Protein AF-A0A0F9HDB5-F1 (afdb_monomer_lite)

Structure (mmCIF, N/CA/C/O backbone):
data_AF-A0A0F9HDB5-F1
#
_entry.id   AF-A0A0F9HDB5-F1
#
loop_
_atom_site.group_PDB
_atom_site.id
_atom_site.type_symbol
_atom_site.label_atom_id
_atom_site.label_alt_id
_atom_site.label_comp_id
_atom_site.label_asym_id
_atom_site.label_entity_id
_atom_site.label_seq_id
_atom_site.pdbx_PDB_ins_code
_atom_site.Cartn_x
_atom_site.Cartn_y
_atom_site.Cartn_z
_atom_site.occupancy
_atom_site.B_iso_or_equiv
_atom_site.auth_seq_id
_atom_site.auth_comp_id
_atom_site.auth_asym_id
_atom_site.auth_atom_id
_atom_site.pdbx_PDB_model_num
ATOM 1 N N . MET A 1 1 ? 41.021 10.425 -35.315 1.00 40.81 1 MET A N 1
ATOM 2 C CA . MET A 1 1 ? 40.054 11.509 -35.048 1.00 40.81 1 MET A CA 1
ATOM 3 C C . MET A 1 1 ? 40.456 12.134 -33.731 1.00 40.81 1 MET A C 1
ATOM 5 O O . MET A 1 1 ? 40.642 11.392 -32.776 1.00 40.81 1 MET A O 1
ATOM 9 N N . ALA A 1 2 ? 40.741 13.436 -33.729 1.00 32.88 2 ALA A N 1
ATOM 10 C CA . ALA A 1 2 ? 41.161 14.156 -32.532 1.00 32.88 2 ALA A CA 1
ATOM 11 C C . ALA A 1 2 ? 40.074 14.050 -31.453 1.00 32.88 2 ALA A C 1
ATOM 13 O O . ALA A 1 2 ? 38.889 14.058 -31.786 1.00 32.88 2 ALA A O 1
ATOM 14 N N . ALA A 1 3 ? 40.487 13.922 -30.192 1.00 43.75 3 ALA A N 1
ATOM 15 C CA . ALA A 1 3 ? 39.607 13.969 -29.032 1.00 43.75 3 ALA A CA 1
ATOM 16 C C . ALA A 1 3 ? 39.041 15.392 -28.896 1.00 43.75 3 ALA A C 1
ATOM 18 O O . ALA A 1 3 ? 39.568 16.207 -28.148 1.00 43.75 3 ALA A O 1
ATOM 19 N N . GLY A 1 4 ? 38.037 15.716 -29.711 1.00 50.94 4 GLY A N 1
ATOM 20 C CA . GLY A 1 4 ? 37.164 16.855 -29.462 1.00 50.94 4 GLY A CA 1
ATOM 21 C C . GLY A 1 4 ? 36.381 16.574 -28.188 1.00 50.94 4 GLY A C 1
ATOM 22 O O . GLY A 1 4 ? 35.920 15.444 -28.013 1.00 50.94 4 GLY A O 1
ATOM 23 N N . ASP A 1 5 ? 36.332 17.571 -27.306 1.00 60.16 5 ASP A N 1
ATOM 24 C CA . ASP A 1 5 ? 35.803 17.512 -25.943 1.00 60.16 5 ASP A CA 1
ATOM 25 C C . ASP A 1 5 ? 34.617 16.557 -25.809 1.00 60.16 5 ASP A C 1
ATOM 27 O O . ASP A 1 5 ? 33.517 16.808 -26.304 1.00 60.16 5 ASP A O 1
ATOM 31 N N . ALA A 1 6 ? 34.851 15.432 -25.132 1.00 59.47 6 ALA A N 1
ATOM 32 C CA . ALA A 1 6 ? 33.755 14.583 -24.711 1.00 59.47 6 ALA A CA 1
AT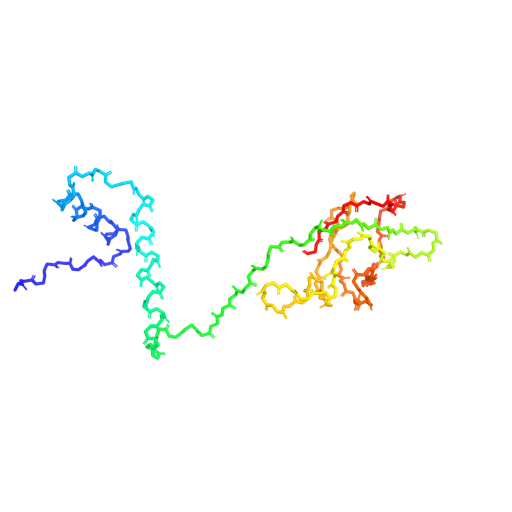OM 33 C C . ALA A 1 6 ? 32.846 15.420 -23.793 1.00 59.47 6 ALA A C 1
ATOM 35 O O . ALA A 1 6 ? 33.368 16.097 -22.902 1.00 59.47 6 ALA A O 1
ATOM 36 N N . PRO A 1 7 ? 31.515 15.388 -23.983 1.00 63.88 7 PRO A N 1
ATOM 37 C CA . PRO A 1 7 ? 30.597 16.129 -23.131 1.00 63.88 7 PRO A CA 1
ATOM 38 C C . PRO A 1 7 ? 30.836 15.741 -21.670 1.00 63.88 7 PRO A C 1
ATOM 40 O O . PRO A 1 7 ? 30.768 14.568 -21.298 1.00 63.88 7 PRO A O 1
ATOM 43 N N . SER A 1 8 ? 31.156 16.738 -20.852 1.00 65.12 8 SER A N 1
ATOM 44 C CA . SER A 1 8 ? 31.589 16.566 -19.464 1.00 65.12 8 SER A CA 1
ATOM 45 C C . SER A 1 8 ? 30.411 16.553 -18.490 1.00 65.12 8 SER A C 1
ATOM 47 O O . SER A 1 8 ? 30.524 16.080 -17.358 1.00 65.12 8 SER A O 1
ATOM 49 N N . THR A 1 9 ? 29.252 17.037 -18.946 1.00 74.38 9 THR A N 1
ATOM 50 C CA . THR A 1 9 ? 28.006 17.066 -18.181 1.00 74.38 9 THR A CA 1
ATOM 51 C C . THR A 1 9 ? 26.861 16.373 -18.920 1.00 74.38 9 THR A C 1
ATOM 53 O O . THR A 1 9 ? 26.828 16.285 -20.148 1.00 74.38 9 THR A O 1
ATOM 56 N N . LEU A 1 10 ? 25.857 15.907 -18.166 1.00 69.06 10 LEU A N 1
ATOM 57 C CA . LEU A 1 10 ? 24.655 15.278 -18.730 1.00 69.06 10 LEU A CA 1
ATOM 58 C C . LEU A 1 10 ? 23.882 16.226 -19.664 1.00 69.06 10 LEU A C 1
ATOM 60 O O . LEU A 1 10 ? 23.274 15.788 -20.640 1.00 69.06 10 LEU A O 1
ATOM 64 N N . THR A 1 11 ? 23.914 17.527 -19.376 1.00 77.44 11 THR A N 1
ATOM 65 C CA . THR A 1 11 ? 23.279 18.559 -20.202 1.00 77.44 11 THR A CA 1
ATOM 66 C C . THR A 1 11 ? 23.981 18.704 -21.552 1.00 77.44 11 THR A C 1
ATOM 68 O O . THR A 1 11 ? 23.306 18.799 -22.579 1.00 77.44 11 THR A O 1
ATOM 71 N N . GLU A 1 12 ? 25.314 18.660 -21.570 1.00 73.69 12 GLU A N 1
ATOM 72 C CA . GLU A 1 12 ? 26.113 18.678 -22.803 1.00 73.69 12 GLU A CA 1
ATOM 73 C C . GLU A 1 12 ? 25.883 17.408 -23.624 1.00 73.69 12 GLU A C 1
ATOM 75 O O . GLU A 1 12 ? 25.592 17.496 -24.813 1.00 73.69 12 GLU A O 1
ATOM 80 N N . LEU A 1 13 ? 25.888 16.237 -22.979 1.00 73.88 13 LEU A N 1
ATOM 81 C CA . LEU A 1 13 ? 25.618 14.952 -23.631 1.00 73.88 13 LEU A CA 1
ATOM 82 C C . LEU A 1 13 ? 24.227 14.931 -24.277 1.00 73.88 13 LEU A C 1
ATOM 84 O O . LEU A 1 13 ? 24.055 14.491 -25.412 1.00 73.88 13 LEU A O 1
ATOM 88 N N . ARG A 1 14 ? 23.217 15.430 -23.559 1.00 75.06 14 ARG A N 1
ATOM 89 C CA . ARG A 1 14 ? 21.847 15.517 -24.068 1.00 75.06 14 ARG A CA 1
ATOM 90 C C . ARG A 1 14 ? 21.749 16.446 -25.277 1.00 75.06 14 ARG A C 1
ATOM 92 O O . ARG A 1 14 ? 20.998 16.143 -26.201 1.00 75.06 14 ARG A O 1
ATOM 99 N N . THR A 1 15 ? 22.464 17.566 -25.253 1.00 73.88 15 THR A N 1
ATOM 100 C CA . THR A 1 15 ? 22.446 18.558 -26.335 1.00 73.88 15 THR A CA 1
ATOM 101 C C . THR A 1 15 ? 23.157 18.021 -27.578 1.00 73.88 15 THR A C 1
ATOM 103 O O . THR A 1 15 ? 22.563 18.037 -28.652 1.00 73.88 15 THR A O 1
ATOM 106 N N . ASP A 1 16 ? 24.338 17.419 -27.418 1.00 71.94 16 ASP A N 1
ATOM 107 C CA . ASP A 1 16 ? 25.092 16.772 -28.504 1.00 71.94 16 ASP A CA 1
ATOM 108 C C . ASP A 1 16 ? 24.303 15.612 -29.141 1.00 71.94 16 ASP A C 1
ATOM 110 O O . ASP A 1 16 ? 24.204 15.496 -30.363 1.00 71.94 16 ASP A O 1
ATOM 114 N N . PHE A 1 17 ? 23.643 14.777 -28.331 1.00 74.56 17 PHE A N 1
ATOM 115 C CA . PHE A 1 17 ? 22.803 13.695 -28.852 1.00 74.56 17 PHE A CA 1
ATOM 116 C C . PHE A 1 17 ? 21.586 14.215 -29.628 1.00 74.56 17 PHE A C 1
ATOM 118 O O . PHE A 1 17 ? 21.188 13.639 -30.642 1.00 74.56 17 PHE A O 1
ATOM 125 N N . LEU A 1 18 ? 20.995 15.321 -29.174 1.00 74.38 18 LEU A N 1
ATOM 126 C CA . LEU A 1 18 ? 19.884 15.975 -29.857 1.00 74.38 18 LEU A CA 1
ATOM 127 C C . LEU A 1 18 ? 20.336 16.556 -31.206 1.00 74.38 18 LEU A C 1
ATOM 129 O O . LEU A 1 18 ? 19.618 16.419 -32.197 1.00 74.38 18 LEU A O 1
ATOM 133 N N . GLU A 1 19 ? 21.521 17.160 -31.265 1.00 73.12 19 GLU A N 1
ATOM 134 C CA . GLU A 1 19 ? 22.116 17.685 -32.498 1.00 73.12 19 GLU A CA 1
ATOM 135 C C . GLU A 1 19 ? 22.447 16.572 -33.501 1.00 73.12 19 GLU A C 1
ATOM 137 O O . GLU A 1 19 ? 22.038 16.659 -34.660 1.00 73.12 19 GLU A O 1
ATOM 142 N N . LYS A 1 20 ? 23.041 15.462 -33.052 1.00 72.19 20 LYS A N 1
ATOM 143 C CA . LYS A 1 20 ? 23.293 14.280 -33.898 1.00 72.19 20 LYS A CA 1
ATOM 144 C C . LYS A 1 20 ? 22.010 13.631 -34.415 1.00 72.19 20 LYS A C 1
ATOM 146 O O . LYS A 1 20 ? 21.931 13.233 -35.575 1.00 72.19 20 LYS A O 1
ATOM 151 N N . LEU A 1 21 ? 20.967 13.543 -33.587 1.00 69.31 21 LEU A N 1
ATOM 152 C CA . LEU A 1 21 ? 19.667 13.030 -34.031 1.00 69.31 21 LEU A CA 1
ATOM 153 C C . LEU A 1 21 ? 19.025 13.924 -35.096 1.00 69.31 21 LEU A C 1
ATOM 155 O O . LEU A 1 21 ? 18.419 13.405 -36.037 1.00 69.31 21 LEU A O 1
ATOM 159 N N . LYS A 1 22 ? 19.164 15.249 -34.968 1.00 71.50 22 LYS A N 1
ATOM 160 C CA . LYS A 1 22 ? 18.710 16.200 -35.991 1.00 71.50 22 LYS A CA 1
ATOM 161 C C . LYS A 1 22 ? 19.458 16.005 -37.308 1.00 71.50 22 LYS A C 1
ATOM 163 O O . LYS A 1 22 ? 18.809 15.999 -38.349 1.00 71.50 22 LYS A O 1
ATOM 168 N N . GLU A 1 23 ? 20.775 15.809 -37.261 1.00 71.88 23 GLU A N 1
ATOM 169 C CA . GLU A 1 23 ? 21.603 15.573 -38.452 1.00 71.88 23 GLU A CA 1
ATOM 170 C C . GLU A 1 23 ? 21.172 14.310 -39.212 1.00 71.88 23 GLU A C 1
ATOM 172 O O . GLU A 1 23 ? 21.031 14.333 -40.432 1.00 71.88 23 GLU A O 1
ATOM 177 N N . VAL A 1 24 ? 20.892 13.220 -38.493 1.00 70.62 24 VAL A N 1
ATOM 178 C CA . VAL A 1 24 ? 20.562 11.923 -39.106 1.00 70.62 24 VAL A CA 1
ATOM 179 C C . VAL A 1 24 ? 19.116 11.847 -39.601 1.00 70.62 24 VAL A C 1
ATOM 181 O O . VAL A 1 24 ? 18.846 11.222 -40.624 1.00 70.62 24 VAL A O 1
ATOM 184 N N . THR A 1 25 ? 18.165 12.436 -38.872 1.00 66.62 25 THR A N 1
ATOM 185 C CA . THR A 1 25 ? 16.729 12.218 -39.138 1.00 66.62 25 THR A CA 1
ATOM 186 C C . THR A 1 25 ? 16.029 13.401 -39.799 1.00 66.62 25 THR A C 1
ATOM 188 O O . THR A 1 25 ? 14.921 13.235 -40.303 1.00 66.62 25 THR A O 1
ATOM 191 N N . GLY A 1 26 ? 16.625 14.599 -39.783 1.00 64.94 26 GLY A N 1
ATOM 192 C CA . GLY A 1 26 ? 16.004 15.833 -40.282 1.00 64.94 26 GLY A CA 1
ATOM 193 C C . GLY A 1 26 ? 14.781 16.305 -39.480 1.00 64.94 26 GLY A C 1
ATOM 194 O O . GLY A 1 26 ? 14.189 17.334 -39.800 1.00 64.94 26 GLY A O 1
ATOM 195 N N . VAL A 1 27 ? 14.393 15.579 -38.426 1.00 62.88 27 VAL A N 1
ATOM 196 C CA . VAL A 1 27 ? 13.256 15.894 -37.558 1.00 62.88 27 VAL A CA 1
ATOM 197 C C . VAL A 1 27 ? 13.776 16.590 -36.305 1.00 62.88 27 VAL A C 1
ATOM 199 O O . VAL A 1 27 ? 14.712 16.122 -35.657 1.00 62.88 27 VAL A O 1
ATOM 202 N N . SER A 1 28 ? 13.157 17.712 -35.928 1.00 59.22 28 SER A N 1
ATOM 203 C CA . SER A 1 28 ? 13.480 18.390 -34.669 1.00 59.22 28 SER A CA 1
ATOM 204 C C . SER A 1 28 ? 13.080 17.480 -33.503 1.00 59.22 28 SER A C 1
ATOM 206 O O . SER A 1 28 ? 11.898 17.330 -33.193 1.00 59.22 28 SER A O 1
ATOM 208 N N . ALA A 1 29 ? 14.060 16.790 -32.917 1.00 60.38 29 ALA A N 1
ATOM 209 C CA . ALA A 1 29 ? 13.827 15.762 -31.914 1.00 60.38 29 ALA A CA 1
ATOM 210 C C . ALA A 1 29 ? 13.102 16.338 -30.684 1.00 60.38 29 ALA A C 1
ATOM 212 O O . ALA A 1 29 ? 13.594 17.239 -30.003 1.00 60.38 29 ALA A O 1
ATOM 213 N N . VA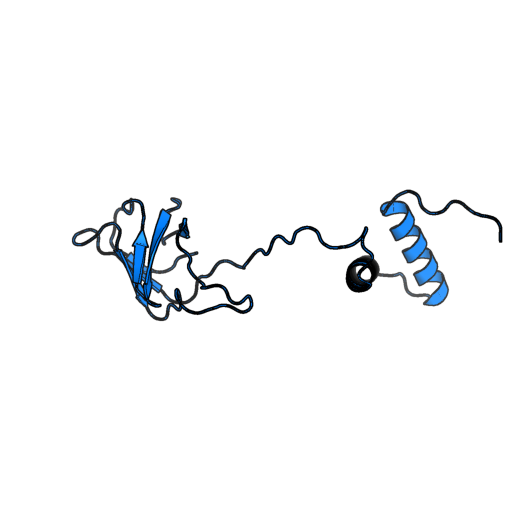L A 1 30 ? 11.920 15.792 -30.388 1.00 64.44 30 VAL A N 1
ATOM 214 C CA . VAL A 1 30 ? 11.156 16.098 -29.175 1.00 64.44 30 VAL A CA 1
ATOM 215 C C . VAL A 1 30 ? 11.977 15.629 -27.975 1.00 64.44 30 VAL A C 1
ATOM 217 O O . VAL A 1 30 ? 12.364 14.461 -27.914 1.00 64.44 30 VAL A O 1
ATOM 220 N N . ASN A 1 31 ? 12.222 16.518 -27.007 1.00 67.56 31 ASN A N 1
ATOM 221 C CA . ASN A 1 31 ? 12.997 16.249 -25.784 1.00 67.56 31 ASN A CA 1
ATOM 222 C C . ASN A 1 31 ? 12.659 14.900 -25.109 1.00 67.56 31 ASN A C 1
ATOM 224 O O . ASN A 1 31 ? 13.532 14.237 -24.554 1.00 67.56 31 ASN A O 1
ATOM 228 N N . THR A 1 32 ? 11.402 14.469 -25.208 1.00 68.19 32 THR A N 1
ATOM 229 C CA . THR A 1 32 ? 10.881 13.190 -24.711 1.00 68.19 32 THR A CA 1
ATOM 230 C C . THR A 1 32 ? 11.577 11.959 -25.307 1.00 68.19 32 THR A C 1
ATOM 232 O O . THR A 1 32 ? 11.850 11.004 -24.583 1.00 68.19 32 THR A O 1
ATOM 235 N N . ILE A 1 33 ? 11.895 11.963 -26.605 1.00 67.44 33 ILE A N 1
ATOM 236 C CA . ILE A 1 33 ? 12.523 10.818 -27.286 1.00 67.44 33 ILE A CA 1
ATOM 237 C C . ILE A 1 33 ? 13.978 10.665 -26.837 1.00 67.44 33 ILE A C 1
ATOM 239 O O . ILE A 1 33 ? 14.416 9.557 -26.534 1.00 67.44 33 ILE A O 1
ATOM 243 N N . VAL A 1 34 ? 14.700 11.783 -26.728 1.00 70.75 34 VAL A N 1
ATOM 244 C CA . VAL A 1 34 ? 16.086 11.818 -26.241 1.00 70.75 34 VAL A CA 1
ATOM 245 C C . VAL A 1 34 ? 16.179 11.274 -24.817 1.00 70.75 34 VAL A C 1
ATOM 247 O O . VAL A 1 34 ? 16.978 10.381 -24.549 1.00 70.75 34 VAL A O 1
ATOM 250 N N . ASN A 1 35 ? 15.309 11.744 -23.920 1.00 72.88 35 ASN A N 1
ATOM 251 C CA . ASN A 1 35 ? 15.283 11.267 -22.538 1.00 72.88 35 ASN A CA 1
ATOM 252 C C . ASN A 1 35 ? 14.968 9.766 -22.452 1.00 72.88 35 ASN A C 1
ATOM 254 O O . ASN A 1 35 ? 15.534 9.067 -21.615 1.00 72.88 35 ASN A O 1
ATOM 258 N N . ARG A 1 36 ? 14.106 9.249 -23.340 1.00 70.38 36 ARG A N 1
ATOM 259 C CA . ARG A 1 36 ? 13.809 7.814 -23.414 1.00 70.38 36 ARG A CA 1
ATOM 260 C C . ARG A 1 36 ? 15.033 6.998 -23.831 1.00 70.38 36 ARG A C 1
ATOM 262 O O . ARG A 1 36 ? 15.304 5.988 -23.195 1.00 70.38 36 ARG A O 1
ATOM 269 N N . PHE A 1 37 ? 15.777 7.427 -24.852 1.00 75.44 37 PHE A N 1
ATOM 270 C CA . PHE A 1 37 ? 16.988 6.722 -25.291 1.00 75.44 37 PHE A CA 1
ATOM 271 C C . PHE A 1 37 ? 18.115 6.784 -24.260 1.00 75.44 37 PHE A C 1
ATOM 273 O O . PHE A 1 37 ? 18.769 5.773 -24.031 1.00 75.44 37 PHE A O 1
ATOM 280 N N . LEU A 1 38 ? 18.303 7.923 -23.588 1.00 77.88 38 LEU A N 1
ATOM 281 C CA . LEU A 1 38 ? 19.269 8.032 -22.491 1.00 77.88 38 LEU A CA 1
ATOM 282 C C . LEU A 1 38 ? 18.903 7.110 -21.323 1.00 77.88 38 LEU A C 1
ATOM 284 O O . LEU A 1 38 ? 19.768 6.418 -20.792 1.00 77.88 38 LEU A O 1
ATOM 288 N N . ASN A 1 39 ? 17.618 7.036 -20.962 1.00 76.50 39 ASN A N 1
ATOM 289 C CA . ASN A 1 39 ? 17.156 6.086 -19.953 1.00 76.50 39 ASN A CA 1
ATOM 290 C C . ASN A 1 39 ? 17.340 4.632 -20.401 1.00 76.50 39 ASN A C 1
ATOM 292 O O . ASN A 1 39 ? 17.759 3.819 -19.586 1.00 76.50 39 ASN A O 1
ATOM 296 N N . GLN A 1 40 ? 17.064 4.305 -21.665 1.00 78.56 40 GLN A N 1
ATOM 297 C CA . GLN A 1 40 ? 17.282 2.964 -22.212 1.00 78.56 40 GLN A CA 1
ATOM 298 C C . GLN A 1 40 ? 18.765 2.578 -22.140 1.00 78.56 40 GLN A C 1
ATOM 300 O O . GLN A 1 40 ? 19.085 1.552 -21.557 1.00 78.56 40 GLN A O 1
ATOM 305 N N . ALA A 1 41 ? 19.668 3.441 -22.614 1.00 74.44 41 ALA A N 1
ATOM 306 C CA . ALA A 1 41 ? 21.110 3.203 -22.565 1.00 74.44 41 ALA A CA 1
ATOM 307 C C . ALA A 1 41 ? 21.621 3.027 -21.126 1.00 74.44 41 ALA A C 1
ATOM 309 O O . ALA A 1 41 ? 22.447 2.158 -20.859 1.00 74.44 41 ALA A O 1
ATOM 310 N N . ASN A 1 42 ? 21.092 3.808 -20.180 1.00 76.94 42 ASN A N 1
ATOM 311 C CA . ASN A 1 42 ? 21.406 3.639 -18.764 1.00 76.94 42 ASN A CA 1
ATOM 312 C C . ASN A 1 42 ? 20.900 2.289 -18.218 1.00 76.94 42 ASN A C 1
ATOM 314 O O . ASN A 1 42 ? 21.594 1.631 -17.449 1.00 76.94 42 ASN A O 1
ATOM 318 N N . GLN A 1 43 ? 19.705 1.841 -18.621 1.00 73.00 43 GLN A N 1
ATOM 319 C CA . GLN A 1 43 ? 19.193 0.519 -18.239 1.00 73.00 43 GLN A CA 1
ATOM 320 C C . GLN A 1 43 ? 20.036 -0.609 -18.847 1.00 73.00 43 GLN A C 1
ATOM 322 O O . GLN A 1 43 ? 20.352 -1.558 -18.133 1.00 73.00 43 GLN A O 1
ATOM 327 N N . ASP A 1 44 ? 20.436 -0.491 -20.113 1.00 73.44 44 ASP A N 1
ATOM 328 C CA . ASP A 1 44 ? 21.243 -1.490 -20.822 1.00 73.44 44 ASP A CA 1
ATOM 329 C C . ASP A 1 44 ? 22.636 -1.632 -20.178 1.00 73.44 44 ASP A C 1
ATOM 331 O O . ASP A 1 44 ? 23.101 -2.739 -19.917 1.00 73.44 44 ASP A O 1
ATOM 335 N N . PHE A 1 45 ? 23.256 -0.517 -19.783 1.00 68.81 45 PHE A N 1
ATOM 336 C CA . PHE A 1 45 ? 24.526 -0.502 -19.049 1.00 68.81 45 PHE A CA 1
ATOM 337 C C . PHE A 1 45 ? 24.462 -1.258 -17.715 1.00 68.81 45 PHE A C 1
ATOM 339 O O . PHE A 1 45 ? 25.412 -1.925 -17.307 1.00 68.81 45 PHE A O 1
ATOM 346 N N . HIS A 1 46 ? 23.317 -1.192 -17.033 1.00 65.69 46 HIS A N 1
ATOM 347 C CA . HIS A 1 46 ? 23.081 -1.960 -15.814 1.00 65.69 46 HIS A CA 1
ATOM 348 C C . HIS A 1 46 ? 22.741 -3.440 -16.079 1.00 65.69 46 HIS A C 1
ATOM 350 O O . HIS A 1 46 ? 22.836 -4.246 -15.152 1.00 65.69 46 HIS A O 1
ATOM 356 N N . GLN A 1 47 ? 22.367 -3.825 -17.306 1.00 69.25 47 GLN A N 1
ATOM 357 C CA . GLN A 1 47 ? 22.121 -5.223 -17.690 1.00 69.25 47 GLN A CA 1
ATOM 358 C C . GLN A 1 47 ? 23.405 -5.980 -18.057 1.00 69.25 47 GLN A C 1
ATOM 360 O O . GLN A 1 47 ? 23.476 -7.186 -17.832 1.00 69.25 47 GLN A O 1
ATOM 365 N N . GLU A 1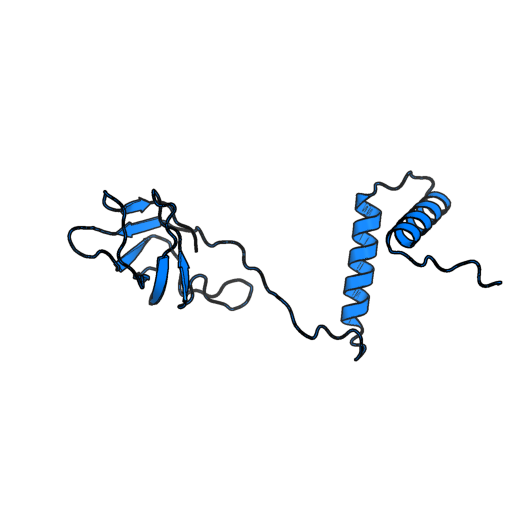 48 ? 24.442 -5.281 -18.527 1.00 70.56 48 GLU A N 1
ATOM 366 C CA . GLU A 1 48 ? 25.756 -5.837 -18.909 1.00 70.56 48 GLU A CA 1
ATOM 367 C C . GLU A 1 48 ? 26.600 -6.363 -17.719 1.00 70.56 48 GLU A C 1
ATOM 369 O O . GLU A 1 48 ? 27.697 -6.888 -17.909 1.00 70.56 48 GLU A O 1
ATOM 374 N N . ARG A 1 49 ? 26.089 -6.279 -16.476 1.00 61.72 49 ARG A N 1
ATOM 375 C CA . ARG A 1 49 ? 26.687 -6.869 -15.254 1.00 61.72 49 ARG A CA 1
ATOM 376 C C . ARG A 1 49 ? 28.159 -6.504 -15.024 1.00 61.72 49 ARG A C 1
ATOM 378 O O . ARG A 1 49 ? 28.961 -7.323 -14.576 1.00 61.72 49 ARG A O 1
ATOM 385 N N . TRP A 1 50 ? 28.542 -5.264 -15.306 1.00 69.94 50 TRP A N 1
ATOM 386 C CA . TRP A 1 50 ? 29.873 -4.794 -14.936 1.00 69.94 50 TRP A CA 1
ATOM 387 C C . TRP A 1 50 ? 29.945 -4.576 -13.426 1.00 69.94 50 TRP A C 1
ATOM 389 O O . TRP A 1 50 ? 29.137 -3.838 -12.875 1.00 69.94 50 TRP A O 1
ATOM 399 N N . TRP A 1 51 ? 30.939 -5.169 -12.763 1.00 67.19 51 TRP A N 1
ATOM 400 C CA . TRP A 1 51 ? 31.112 -5.162 -11.299 1.00 67.19 51 TRP A CA 1
ATOM 401 C C . TRP A 1 51 ? 31.081 -3.765 -10.644 1.00 67.19 51 TRP A C 1
ATOM 403 O O . TRP A 1 51 ? 30.728 -3.614 -9.476 1.00 67.19 51 TRP A O 1
ATOM 413 N N . TRP A 1 52 ? 31.440 -2.720 -11.390 1.00 70.06 52 TRP A N 1
ATOM 414 C CA . TRP A 1 52 ? 31.406 -1.322 -10.947 1.00 70.06 52 TRP A CA 1
ATOM 415 C C . TRP A 1 52 ? 30.079 -0.606 -11.255 1.00 70.06 52 TRP A C 1
ATOM 417 O O . TRP A 1 52 ? 29.811 0.446 -10.681 1.00 70.06 52 TRP A O 1
ATOM 427 N N . ALA A 1 53 ? 29.247 -1.179 -12.125 1.00 67.62 53 ALA A N 1
ATOM 428 C CA . ALA A 1 53 ? 27.916 -0.705 -12.503 1.00 67.62 53 ALA A CA 1
ATOM 429 C C . ALA A 1 53 ? 26.781 -1.573 -11.923 1.00 67.62 53 ALA A C 1
ATOM 431 O O . ALA A 1 53 ? 25.602 -1.325 -12.196 1.00 67.62 53 ALA A O 1
ATOM 432 N N . GLU A 1 54 ? 27.114 -2.589 -11.122 1.00 67.44 54 GLU A N 1
ATOM 433 C CA . GLU A 1 54 ? 26.138 -3.423 -10.431 1.00 67.44 54 GLU A CA 1
ATOM 434 C C . GLU A 1 54 ? 25.271 -2.572 -9.499 1.00 67.44 54 GLU A C 1
ATOM 436 O O . GLU A 1 54 ? 25.759 -1.790 -8.673 1.00 67.44 54 GLU A O 1
ATOM 441 N N . ARG A 1 55 ? 23.949 -2.735 -9.620 1.00 65.81 55 ARG A N 1
ATOM 442 C CA . ARG A 1 55 ? 22.986 -2.112 -8.709 1.00 65.81 55 ARG A CA 1
ATOM 443 C C . ARG A 1 55 ? 23.185 -2.685 -7.307 1.00 65.81 55 ARG A C 1
ATOM 445 O O . ARG A 1 55 ? 22.674 -3.752 -6.992 1.00 65.81 55 ARG A O 1
ATOM 452 N N . ARG A 1 56 ? 23.910 -1.953 -6.457 1.00 67.88 56 ARG A N 1
ATOM 453 C CA . ARG A 1 56 ? 24.184 -2.341 -5.060 1.00 67.88 56 ARG A CA 1
ATOM 454 C C . ARG A 1 56 ? 22.929 -2.380 -4.184 1.00 67.88 56 ARG A C 1
ATOM 456 O O . ARG A 1 56 ? 22.897 -3.114 -3.205 1.00 67.88 56 ARG A O 1
ATOM 463 N N . ALA A 1 57 ? 21.913 -1.589 -4.522 1.00 65.69 57 ALA A N 1
ATOM 464 C CA . ALA A 1 57 ? 20.609 -1.589 -3.871 1.00 65.69 57 ALA A CA 1
ATOM 465 C C . ALA A 1 57 ? 19.539 -1.080 -4.845 1.00 65.69 57 ALA A C 1
ATOM 467 O O . ALA A 1 57 ? 19.817 -0.241 -5.705 1.00 65.69 57 ALA A O 1
ATOM 468 N N . VAL A 1 58 ? 18.312 -1.579 -4.695 1.00 70.06 58 VAL A N 1
ATOM 469 C CA . VAL A 1 58 ? 17.132 -1.114 -5.431 1.00 70.06 58 VAL A CA 1
ATOM 470 C C . VAL A 1 58 ? 16.082 -0.717 -4.406 1.00 70.06 58 VAL A C 1
ATOM 472 O O . VAL A 1 58 ? 15.698 -1.527 -3.566 1.00 70.06 58 VAL A O 1
ATOM 475 N N . ILE A 1 59 ? 15.622 0.530 -4.473 1.00 78.81 59 ILE A N 1
ATOM 476 C CA . ILE A 1 59 ? 14.441 0.967 -3.731 1.00 78.81 59 ILE A CA 1
ATOM 477 C C . ILE A 1 59 ? 13.239 0.625 -4.607 1.00 78.81 59 ILE A C 1
ATOM 479 O O . ILE A 1 59 ? 13.085 1.186 -5.689 1.00 78.81 59 ILE A O 1
ATOM 483 N N . ILE A 1 60 ? 12.421 -0.324 -4.160 1.00 72.00 60 ILE A N 1
ATOM 484 C CA . ILE A 1 60 ? 11.178 -0.684 -4.843 1.00 72.00 60 ILE A CA 1
ATOM 485 C C . ILE A 1 60 ? 10.048 0.087 -4.170 1.00 72.00 60 ILE A C 1
ATOM 487 O O . ILE A 1 60 ? 9.678 -0.231 -3.038 1.00 72.00 60 ILE A O 1
ATOM 491 N N . THR A 1 61 ? 9.529 1.097 -4.861 1.00 80.19 61 THR A N 1
ATOM 492 C CA . THR A 1 61 ? 8.338 1.843 -4.451 1.00 80.19 61 THR A CA 1
ATOM 493 C C . THR A 1 61 ? 7.106 1.163 -5.035 1.00 80.19 61 THR A C 1
ATOM 495 O O . THR A 1 61 ? 6.930 1.171 -6.255 1.00 80.19 61 THR A O 1
ATOM 498 N N . ASP A 1 62 ? 6.270 0.583 -4.180 1.00 80.81 62 ASP A N 1
ATOM 499 C CA . ASP A 1 62 ? 4.969 0.062 -4.597 1.00 80.81 62 ASP A CA 1
ATOM 500 C C . ASP A 1 62 ? 3.958 1.215 -4.632 1.00 80.81 62 ASP A C 1
ATOM 502 O O . ASP A 1 62 ? 4.066 2.180 -3.871 1.00 80.81 62 ASP A O 1
ATOM 506 N N . ASN A 1 63 ? 3.000 1.144 -5.557 1.00 85.38 63 ASN A N 1
ATOM 507 C CA . ASN A 1 63 ? 1.888 2.087 -5.558 1.00 85.38 63 ASN A CA 1
ATOM 508 C C . ASN A 1 63 ? 1.012 1.830 -4.321 1.00 85.38 63 ASN A C 1
ATOM 510 O O . ASN A 1 63 ? 0.869 0.661 -3.950 1.00 85.38 63 ASN A O 1
ATOM 514 N N . PRO A 1 64 ? 0.392 2.863 -3.726 1.00 90.19 64 PRO A N 1
ATOM 515 C CA . PRO A 1 64 ? -0.504 2.650 -2.604 1.00 90.19 64 PRO A CA 1
ATOM 516 C C . PRO A 1 64 ? -1.638 1.687 -2.966 1.00 90.19 64 PRO A C 1
ATOM 518 O O . PRO A 1 64 ? -2.175 1.730 -4.082 1.00 90.19 64 PRO A O 1
ATOM 521 N N . TYR A 1 65 ? -1.985 0.811 -2.029 1.00 93.69 65 TYR A N 1
ATOM 522 C CA . TYR A 1 65 ? -3.053 -0.164 -2.180 1.00 93.69 65 TYR A CA 1
ATOM 523 C C . TYR A 1 65 ? -4.364 0.407 -1.630 1.00 93.69 65 TYR A C 1
ATOM 525 O O . TYR A 1 65 ? -4.455 0.783 -0.462 1.00 93.69 65 TYR A O 1
ATOM 533 N N . THR A 1 66 ? -5.383 0.476 -2.488 1.00 95.06 66 THR A N 1
ATOM 534 C CA . THR A 1 66 ? -6.680 1.118 -2.193 1.00 95.06 66 THR A CA 1
ATOM 535 C C . THR A 1 66 ? -7.878 0.269 -2.636 1.00 95.06 66 THR A C 1
ATOM 537 O O . THR A 1 66 ? -8.981 0.781 -2.786 1.00 95.06 66 THR A O 1
ATOM 540 N N . THR A 1 67 ? -7.673 -1.016 -2.950 1.00 95.56 67 THR A N 1
ATOM 541 C CA . THR A 1 67 ? -8.745 -1.881 -3.478 1.00 95.56 67 THR A CA 1
ATOM 542 C C . THR A 1 67 ? -9.597 -2.466 -2.356 1.00 95.56 67 THR A C 1
ATOM 544 O O . THR A 1 67 ? -9.056 -3.017 -1.394 1.00 95.56 67 THR A O 1
ATOM 547 N N . GLY A 1 68 ? -10.918 -2.407 -2.523 1.00 95.88 68 GLY A N 1
ATOM 548 C CA . GLY A 1 68 ? -11.895 -2.806 -1.512 1.00 95.88 68 GLY A CA 1
ATOM 549 C C . GLY A 1 68 ? -12.234 -1.656 -0.566 1.00 95.88 68 GLY A C 1
ATOM 550 O O . GLY A 1 68 ? -11.779 -0.531 -0.755 1.00 95.88 68 GLY A O 1
ATOM 551 N N . THR A 1 69 ? -13.022 -1.944 0.460 1.00 96.69 69 THR A N 1
ATOM 552 C CA . THR A 1 69 ? -13.431 -0.967 1.477 1.00 96.69 69 THR A CA 1
ATOM 553 C C . THR A 1 69 ? -13.168 -1.494 2.876 1.00 96.69 69 THR A C 1
ATOM 555 O O . THR A 1 69 ? -12.898 -2.682 3.066 1.00 96.69 69 THR A O 1
ATOM 558 N N . ILE A 1 70 ? -13.231 -0.611 3.868 1.00 96.06 70 ILE A N 1
ATOM 559 C CA . ILE A 1 70 ? -13.000 -0.954 5.268 1.00 96.06 70 ILE A CA 1
ATOM 560 C C . ILE A 1 70 ? -14.191 -0.628 6.160 1.00 96.06 70 ILE A C 1
ATOM 562 O O . ILE A 1 70 ? -15.016 0.237 5.870 1.00 96.06 70 ILE A O 1
ATOM 566 N N . ALA A 1 71 ? -14.246 -1.324 7.286 1.00 95.25 71 ALA A N 1
ATOM 567 C CA . ALA A 1 71 ? -15.152 -1.059 8.380 1.00 95.25 71 ALA A CA 1
ATOM 568 C C . ALA A 1 71 ? -14.417 -1.148 9.723 1.00 95.25 71 ALA A C 1
ATOM 570 O O . ALA A 1 71 ? -13.547 -2.003 9.928 1.00 95.25 71 ALA A O 1
ATOM 571 N N . LEU A 1 72 ? -14.794 -0.261 10.638 1.00 94.56 72 LEU A N 1
ATOM 572 C CA . LEU A 1 72 ? -14.310 -0.196 12.011 1.00 94.56 72 LEU A CA 1
ATOM 573 C C . LEU A 1 72 ? -15.413 0.412 12.876 1.00 94.56 72 LEU A C 1
ATOM 575 O O . LEU A 1 72 ? -15.950 1.469 12.557 1.00 94.56 72 LEU A O 1
ATOM 579 N N . THR A 1 73 ? -15.733 -0.246 13.986 1.00 93.69 73 THR A N 1
ATOM 580 C CA . THR A 1 73 ? -16.813 0.175 14.885 1.00 93.69 73 THR A CA 1
ATOM 581 C C . THR A 1 73 ? -16.237 0.643 16.216 1.00 93.69 73 THR A C 1
ATOM 583 O O . THR A 1 73 ? -15.759 -0.175 17.007 1.00 93.69 73 THR A O 1
ATOM 586 N N . LEU A 1 74 ? -16.347 1.944 16.497 1.00 90.06 74 LEU A N 1
ATOM 587 C CA . LEU A 1 74 ? -15.800 2.617 17.679 1.00 90.06 74 LEU A CA 1
ATOM 588 C C . LEU A 1 74 ? -16.267 1.979 18.995 1.00 90.06 74 LEU A C 1
ATOM 590 O O . LEU A 1 74 ? -15.523 1.954 19.973 1.00 90.06 74 LEU A O 1
ATOM 594 N N . ALA A 1 75 ? -17.492 1.443 19.023 1.00 88.00 75 ALA A N 1
ATOM 595 C CA . ALA A 1 75 ? -18.074 0.819 20.210 1.00 88.00 75 ALA A CA 1
ATOM 596 C C . ALA A 1 75 ? -17.466 -0.552 20.560 1.00 88.00 75 ALA A C 1
ATOM 598 O O . ALA A 1 75 ? -17.520 -0.963 21.719 1.00 88.00 75 ALA A O 1
ATOM 599 N N . THR A 1 76 ? -16.917 -1.278 19.580 1.00 85.31 76 THR A N 1
ATOM 600 C CA . THR A 1 76 ? -16.423 -2.653 19.773 1.00 85.31 76 THR A CA 1
ATOM 601 C C . THR A 1 76 ? -14.912 -2.765 19.659 1.00 85.31 76 THR A C 1
ATOM 603 O O . THR A 1 76 ? -14.310 -3.579 20.355 1.00 85.31 76 THR A O 1
ATOM 606 N N . SER A 1 77 ? -14.288 -1.984 18.777 1.00 87.56 77 SER A N 1
ATOM 607 C CA . SER A 1 77 ? -12.841 -1.994 18.600 1.00 87.56 77 SER A CA 1
ATOM 608 C C . SER A 1 77 ? -12.358 -0.712 17.939 1.00 87.56 77 SER A C 1
ATOM 610 O O . SER A 1 77 ? -12.885 -0.292 16.915 1.00 87.56 77 SER A O 1
ATOM 612 N N . LEU A 1 78 ? -11.300 -0.133 18.499 1.00 91.12 78 LEU A N 1
ATOM 613 C CA . LEU A 1 78 ? -10.627 1.032 17.926 1.00 91.12 78 LEU A CA 1
ATOM 614 C C . LEU A 1 78 ? -9.412 0.646 17.077 1.00 91.12 78 LEU A C 1
ATOM 616 O O . LEU A 1 78 ? -8.816 1.511 16.453 1.00 91.12 78 LEU A O 1
ATOM 620 N N . THR A 1 79 ? -9.017 -0.627 17.057 1.00 94.69 79 THR A N 1
ATOM 621 C CA . THR A 1 79 ? -7.799 -1.083 16.368 1.00 94.69 79 THR A CA 1
ATOM 622 C C . THR A 1 79 ? -8.062 -2.171 15.339 1.00 94.69 79 THR A C 1
ATOM 624 O O . THR A 1 79 ? -7.217 -2.399 14.482 1.00 94.69 79 THR A O 1
ATOM 627 N N . ALA A 1 80 ? -9.204 -2.859 15.394 1.00 95.50 80 ALA A N 1
ATOM 628 C CA . ALA A 1 80 ? -9.531 -3.913 14.439 1.00 95.50 80 ALA A CA 1
ATOM 629 C C . ALA A 1 80 ? -10.224 -3.317 13.211 1.00 95.50 80 ALA A C 1
ATOM 631 O O . ALA A 1 80 ? -11.328 -2.783 13.316 1.00 95.50 80 ALA A O 1
ATOM 632 N N . VAL A 1 81 ? -9.580 -3.448 12.053 1.00 95.44 81 VAL A N 1
ATOM 633 C CA . VAL A 1 81 ? -10.108 -3.026 10.755 1.00 95.44 81 VAL A CA 1
ATOM 634 C C . VAL A 1 81 ? -10.537 -4.270 9.987 1.00 95.44 81 VAL A C 1
ATOM 636 O O . VAL A 1 81 ? -9.759 -5.211 9.802 1.00 95.44 81 VAL A O 1
ATOM 639 N N . THR A 1 82 ? -11.785 -4.269 9.535 1.00 96.75 82 THR A N 1
ATOM 640 C CA . THR A 1 82 ? -12.334 -5.328 8.685 1.00 96.75 82 THR A CA 1
ATOM 641 C C . THR A 1 82 ? -12.401 -4.824 7.254 1.00 96.75 82 THR A C 1
ATOM 643 O O . THR A 1 82 ? -12.913 -3.737 7.018 1.00 96.75 82 THR A O 1
ATOM 646 N N . GLY A 1 83 ? -11.878 -5.592 6.307 1.00 96.50 83 GLY A N 1
ATOM 647 C CA . GLY A 1 83 ? -11.920 -5.279 4.884 1.00 96.50 83 GLY A CA 1
ATOM 648 C C . GLY A 1 83 ? -13.047 -6.018 4.162 1.00 96.50 83 GLY A C 1
ATOM 649 O O . GLY A 1 83 ? -13.399 -7.141 4.524 1.00 96.50 83 GLY A O 1
ATOM 650 N N . THR A 1 84 ? -13.598 -5.400 3.122 1.00 97.19 84 THR A N 1
ATOM 651 C CA . THR A 1 84 ? -14.496 -6.027 2.141 1.00 97.19 84 THR A CA 1
ATOM 652 C C . THR A 1 84 ? -13.859 -5.912 0.762 1.00 97.19 84 THR A C 1
ATOM 654 O O . THR A 1 84 ? -13.406 -4.833 0.388 1.00 97.19 84 THR A O 1
ATOM 657 N N . ASP A 1 85 ? -13.781 -7.023 0.024 1.00 96.38 85 ASP A N 1
ATOM 658 C CA . ASP A 1 85 ? -13.097 -7.121 -1.281 1.00 96.38 85 ASP A CA 1
ATOM 659 C C . ASP A 1 85 ? -11.623 -6.669 -1.263 1.00 96.38 85 ASP A C 1
ATOM 661 O O . ASP A 1 85 ? -11.025 -6.333 -2.288 1.00 96.38 85 ASP A O 1
ATOM 665 N N . THR A 1 86 ? -11.017 -6.674 -0.077 1.00 96.62 86 THR A N 1
ATOM 666 C CA . THR A 1 86 ? -9.597 -6.418 0.129 1.00 96.62 86 THR A CA 1
ATOM 667 C C . THR A 1 86 ? -8.791 -7.702 -0.078 1.00 96.62 86 THR A C 1
ATOM 669 O O . THR A 1 86 ? -9.286 -8.809 0.123 1.00 96.62 86 THR A O 1
ATOM 672 N N . LEU A 1 87 ? -7.527 -7.551 -0.474 1.00 96.62 87 LEU A N 1
ATOM 673 C CA . LEU A 1 87 ? -6.573 -8.632 -0.734 1.00 96.62 87 LEU A CA 1
ATOM 674 C C . LEU A 1 87 ? -5.266 -8.375 0.027 1.00 96.62 87 LEU A C 1
ATOM 676 O O . LEU A 1 87 ? -4.171 -8.415 -0.537 1.00 96.62 87 LEU A O 1
ATOM 680 N N . TRP A 1 88 ? -5.372 -8.020 1.307 1.00 96.00 88 TRP A N 1
ATOM 681 C CA . TRP A 1 88 ? -4.240 -7.559 2.118 1.00 96.00 88 TRP A CA 1
ATOM 682 C C . TRP A 1 88 ? -3.127 -8.588 2.297 1.00 96.00 88 TRP A C 1
ATOM 684 O O . TRP A 1 88 ? -1.955 -8.218 2.317 1.00 96.00 88 TRP A O 1
ATOM 694 N N . ASN A 1 89 ? -3.473 -9.870 2.382 1.00 96.31 89 ASN A N 1
ATOM 695 C CA . ASN A 1 89 ? -2.529 -10.966 2.569 1.00 96.31 89 ASN A CA 1
ATOM 696 C C . ASN A 1 89 ? -2.160 -11.653 1.240 1.00 96.31 89 ASN A C 1
ATOM 698 O O . ASN A 1 89 ? -1.520 -12.703 1.229 1.00 96.31 89 ASN A O 1
ATOM 702 N N . THR A 1 90 ? -2.554 -11.062 0.113 1.00 95.75 90 THR A N 1
ATOM 703 C CA . THR A 1 90 ? -2.242 -11.553 -1.226 1.00 95.75 90 THR A CA 1
ATOM 704 C C . THR A 1 90 ? -1.001 -10.851 -1.762 1.00 95.75 90 THR A C 1
ATOM 706 O O . THR A 1 90 ? -0.856 -9.632 -1.644 1.00 95.75 90 THR A O 1
ATOM 709 N N . ALA A 1 91 ? -0.106 -11.624 -2.377 1.00 93.19 91 ALA A N 1
ATOM 710 C CA . ALA A 1 91 ? 1.105 -11.100 -2.989 1.00 93.19 91 ALA A CA 1
ATOM 711 C C . ALA A 1 91 ? 0.799 -10.270 -4.249 1.00 93.19 91 ALA A C 1
ATOM 713 O O . ALA A 1 91 ? 0.058 -10.697 -5.135 1.00 93.19 91 ALA A O 1
ATOM 714 N N . ASN A 1 92 ? 1.417 -9.096 -4.341 1.00 89.69 92 ASN A N 1
ATOM 715 C CA . ASN A 1 92 ? 1.395 -8.211 -5.495 1.00 89.69 92 ASN A CA 1
ATOM 716 C C . ASN A 1 92 ? 2.372 -8.677 -6.593 1.00 89.69 92 ASN A C 1
ATOM 718 O O . ASN A 1 92 ? 3.063 -9.690 -6.466 1.00 89.69 92 ASN A O 1
ATOM 722 N N . ASN A 1 93 ? 2.485 -7.899 -7.674 1.00 86.00 93 ASN A N 1
ATOM 723 C CA . ASN A 1 93 ? 3.390 -8.182 -8.797 1.00 86.00 93 ASN A CA 1
ATOM 724 C C . ASN A 1 93 ? 4.880 -8.267 -8.413 1.00 86.00 93 ASN A C 1
ATOM 726 O O . ASN A 1 93 ? 5.679 -8.773 -9.199 1.00 86.00 93 ASN A O 1
ATOM 730 N N . PHE A 1 94 ? 5.255 -7.787 -7.227 1.00 85.50 94 PHE A N 1
ATOM 731 C CA . PHE A 1 94 ? 6.609 -7.854 -6.679 1.00 85.50 94 PHE A CA 1
ATOM 732 C C . PHE A 1 94 ? 6.787 -8.988 -5.658 1.00 85.50 94 PHE A C 1
ATOM 734 O O . PHE A 1 94 ? 7.831 -9.072 -5.014 1.00 85.50 94 PHE A O 1
ATOM 741 N N . GLY A 1 95 ? 5.791 -9.867 -5.501 1.00 88.44 95 GLY A N 1
ATOM 742 C CA . GLY A 1 95 ? 5.841 -11.000 -4.576 1.00 88.44 95 GLY A CA 1
ATOM 743 C C . GLY A 1 95 ? 5.710 -10.609 -3.102 1.00 88.44 95 GLY A C 1
ATOM 744 O O . GLY A 1 95 ? 6.031 -11.416 -2.233 1.00 88.44 95 GLY A O 1
ATOM 745 N N . ARG A 1 96 ? 5.267 -9.379 -2.810 1.00 89.50 96 ARG A N 1
ATOM 746 C CA . ARG A 1 96 ? 5.042 -8.863 -1.453 1.00 89.50 96 ARG A CA 1
ATOM 747 C C . ARG A 1 96 ? 3.554 -8.717 -1.192 1.00 89.50 96 ARG A C 1
ATOM 749 O O . ARG A 1 96 ? 2.821 -8.339 -2.097 1.00 89.50 96 ARG A O 1
ATOM 756 N N . ASN A 1 97 ? 3.109 -8.986 0.028 1.00 94.19 97 ASN A N 1
ATOM 757 C CA . ASN A 1 97 ? 1.707 -8.792 0.385 1.00 94.19 97 ASN A CA 1
ATOM 758 C C . ASN A 1 97 ? 1.300 -7.320 0.232 1.00 94.19 97 ASN A C 1
ATOM 760 O O . ASN A 1 97 ? 2.111 -6.427 0.483 1.00 94.19 97 ASN A O 1
ATOM 764 N N . ASN A 1 98 ? 0.051 -7.073 -0.168 1.00 93.75 98 ASN A N 1
ATOM 765 C CA . ASN A 1 98 ? -0.475 -5.714 -0.341 1.00 93.75 98 ASN A CA 1
ATOM 766 C C . ASN A 1 98 ? -0.487 -4.909 0.967 1.00 93.75 98 ASN A C 1
ATOM 768 O O . ASN A 1 98 ? -0.328 -3.693 0.941 1.00 93.75 98 ASN A O 1
ATOM 772 N N . ALA A 1 99 ? -0.639 -5.586 2.106 1.00 94.38 99 ALA A N 1
ATOM 773 C CA . ALA A 1 99 ? -0.432 -5.019 3.427 1.00 94.38 99 ALA A CA 1
ATOM 774 C C . ALA A 1 99 ? 0.652 -5.805 4.170 1.00 94.38 99 ALA A C 1
ATOM 776 O O . ALA A 1 99 ? 0.709 -7.035 4.113 1.00 94.38 99 ALA A O 1
ATOM 777 N N . ILE A 1 100 ? 1.518 -5.090 4.885 1.00 93.06 100 ILE A N 1
ATOM 778 C CA . ILE A 1 100 ? 2.637 -5.677 5.625 1.00 93.06 100 ILE A CA 1
ATOM 779 C C . ILE A 1 100 ? 2.663 -5.079 7.031 1.00 93.06 100 ILE A C 1
ATOM 781 O O . ILE A 1 100 ? 2.373 -3.901 7.233 1.00 93.06 100 ILE A O 1
ATOM 785 N N . VAL A 1 101 ? 3.030 -5.890 8.020 1.00 95.56 101 VAL A N 1
ATOM 786 C CA . VAL A 1 101 ? 3.236 -5.420 9.395 1.00 95.56 101 VAL A CA 1
ATOM 787 C C . VAL A 1 101 ? 4.305 -4.324 9.435 1.00 95.56 101 VAL A C 1
ATOM 789 O O . VAL A 1 101 ? 5.358 -4.436 8.811 1.00 95.56 101 VAL A O 1
ATOM 792 N N . GLY A 1 102 ? 4.027 -3.250 10.169 1.00 92.75 102 GLY A N 1
ATOM 793 C CA . GLY A 1 102 ? 4.865 -2.057 10.257 1.00 92.75 102 GLY A CA 1
ATOM 794 C C . GLY A 1 102 ? 4.678 -1.066 9.105 1.00 92.75 102 GLY A C 1
ATOM 795 O O . GLY A 1 102 ? 5.243 0.027 9.162 1.00 92.75 102 GLY A O 1
ATOM 796 N N . HIS A 1 103 ? 3.887 -1.399 8.077 1.00 92.12 103 HIS A N 1
ATOM 797 C CA . HIS A 1 103 ? 3.482 -0.414 7.077 1.00 92.12 103 HIS A CA 1
ATOM 798 C C . HIS A 1 103 ? 2.441 0.547 7.645 1.00 92.12 103 HIS A C 1
ATOM 800 O O . HIS A 1 103 ? 1.832 0.323 8.693 1.00 92.12 103 HIS A O 1
ATOM 806 N N . LYS A 1 104 ? 2.289 1.659 6.936 1.00 93.94 104 LYS A N 1
ATOM 807 C CA . LYS A 1 104 ? 1.399 2.752 7.286 1.00 93.94 104 LYS A CA 1
ATOM 808 C C . LYS A 1 104 ? 0.082 2.590 6.546 1.00 93.94 104 LYS A C 1
ATOM 810 O O . LYS A 1 104 ? 0.074 2.183 5.397 1.00 93.94 104 LYS A O 1
ATOM 815 N N . MET A 1 105 ? -1.003 2.944 7.210 1.00 93.56 105 MET A N 1
ATOM 816 C CA . MET A 1 105 ? -2.348 2.940 6.668 1.00 93.56 105 MET A CA 1
ATOM 817 C C . MET A 1 105 ? -3.023 4.263 7.016 1.00 93.56 105 MET A C 1
ATOM 819 O O . MET A 1 105 ? -2.893 4.765 8.134 1.00 93.56 105 MET A O 1
ATOM 823 N N . ILE A 1 106 ? -3.742 4.827 6.056 1.00 94.31 106 ILE A N 1
ATOM 824 C CA . ILE A 1 106 ? -4.608 5.990 6.236 1.00 94.31 106 ILE A CA 1
ATOM 825 C C . ILE A 1 106 ? -6.040 5.504 6.035 1.00 94.31 106 ILE A C 1
ATOM 827 O O . ILE A 1 106 ? -6.338 4.826 5.051 1.00 94.31 106 ILE A O 1
ATOM 831 N N . LEU A 1 107 ? -6.913 5.823 6.986 1.00 93.00 107 LEU A N 1
ATOM 832 C CA . LEU A 1 107 ? -8.329 5.458 6.944 1.00 93.00 107 LEU A CA 1
ATOM 833 C C . LEU A 1 107 ? -9.152 6.671 6.504 1.00 93.00 107 LEU A C 1
ATOM 835 O O . LEU A 1 107 ? -8.774 7.807 6.807 1.00 93.00 107 LEU A O 1
ATOM 839 N N . ALA A 1 108 ? -10.280 6.446 5.828 1.00 87.88 108 ALA A N 1
ATOM 840 C CA . ALA A 1 108 ? -11.176 7.525 5.423 1.00 87.88 108 ALA A CA 1
ATOM 841 C C . ALA A 1 108 ? -11.525 8.477 6.574 1.00 87.88 108 ALA A C 1
ATOM 843 O O . ALA A 1 108 ? -11.687 8.089 7.734 1.00 87.88 108 ALA A O 1
ATOM 844 N N . GLY A 1 109 ? -11.632 9.760 6.227 1.00 74.88 109 GLY A N 1
ATOM 845 C CA . GLY A 1 109 ? -11.969 10.823 7.172 1.00 74.88 109 GLY A CA 1
ATOM 846 C C . GLY A 1 109 ? -10.848 11.193 8.148 1.00 74.88 109 GLY A C 1
ATOM 847 O O . GLY A 1 109 ? -11.012 12.158 8.892 1.00 74.88 109 GLY A O 1
ATOM 848 N N . SER A 1 110 ? -9.708 10.492 8.129 1.00 79.50 110 SER A N 1
ATOM 849 C CA . SER A 1 110 ? -8.544 10.794 8.960 1.00 79.50 110 SER A CA 1
ATOM 850 C C . SER A 1 110 ? -7.352 11.243 8.113 1.00 79.50 110 SER A C 1
ATOM 852 O O . SER A 1 110 ? -7.064 10.674 7.065 1.00 79.50 110 SER A O 1
ATOM 854 N N . ASN A 1 111 ? -6.637 12.265 8.590 1.00 81.94 111 ASN A N 1
ATOM 855 C CA . ASN A 1 111 ? -5.296 12.601 8.095 1.00 81.94 111 ASN A CA 1
ATOM 856 C C . ASN A 1 111 ? -4.200 11.921 8.931 1.00 81.94 111 ASN A C 1
ATOM 858 O O . ASN A 1 111 ? -3.011 12.085 8.647 1.00 81.94 111 ASN A O 1
ATOM 862 N N . ASP A 1 112 ? -4.592 11.186 9.974 1.00 89.69 112 ASP A N 1
ATOM 863 C CA . ASP A 1 112 ? -3.662 10.463 10.821 1.00 89.69 112 ASP A CA 1
ATOM 864 C C . ASP A 1 112 ? -3.193 9.196 10.114 1.00 89.69 112 ASP A C 1
ATOM 866 O O . ASP A 1 112 ? -3.924 8.524 9.382 1.00 89.69 112 ASP A O 1
ATOM 870 N N . THR A 1 113 ? -1.929 8.873 10.348 1.00 93.38 113 THR A N 1
ATOM 871 C CA . THR A 1 113 ? -1.321 7.654 9.839 1.00 93.38 113 THR A CA 1
ATOM 872 C C . THR A 1 113 ? -1.262 6.614 10.944 1.00 93.38 113 THR A C 1
ATOM 874 O O . THR A 1 113 ? -0.652 6.852 11.987 1.00 93.38 113 THR A O 1
ATOM 877 N N . TYR A 1 114 ? -1.831 5.444 10.688 1.00 95.12 114 TYR A N 1
ATOM 878 C CA . TYR A 1 114 ? -1.837 4.312 11.606 1.00 95.12 114 TYR A CA 1
ATOM 879 C C . TYR A 1 114 ? -0.821 3.269 11.147 1.00 95.12 114 TYR A C 1
ATOM 881 O O . TYR A 1 114 ? -0.628 3.067 9.950 1.00 95.12 114 TYR A O 1
ATOM 889 N N . LEU A 1 115 ? -0.146 2.609 12.085 1.00 96.75 115 LEU A N 1
ATOM 890 C CA . LEU A 1 115 ? 0.736 1.487 11.765 1.00 96.75 115 LEU A CA 1
ATOM 891 C C . LEU A 1 115 ? -0.049 0.180 11.800 1.00 96.75 115 LEU A C 1
ATOM 893 O O . LEU A 1 115 ? -0.886 -0.022 12.675 1.00 96.75 115 LEU A O 1
ATOM 897 N N . ILE A 1 116 ? 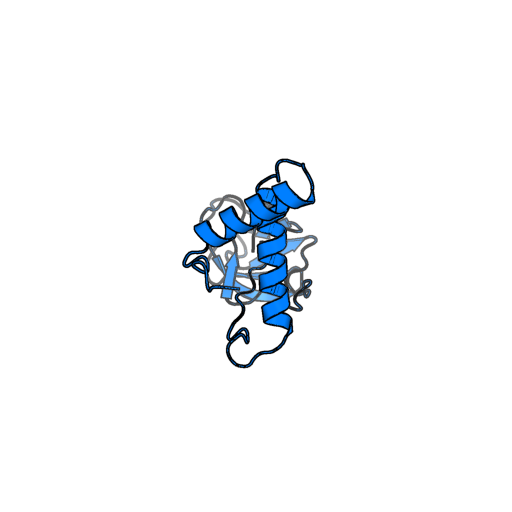0.255 -0.717 10.868 1.00 96.69 116 ILE A N 1
ATOM 898 C CA . ILE A 1 116 ? -0.296 -2.070 10.827 1.00 96.69 116 ILE A CA 1
ATOM 899 C C . ILE A 1 116 ? 0.471 -2.929 11.834 1.00 96.69 116 ILE A C 1
ATOM 901 O O . ILE A 1 116 ? 1.652 -3.209 11.640 1.00 96.69 116 ILE A O 1
ATOM 905 N N . ASN A 1 117 ? -0.195 -3.369 12.897 1.00 97.44 117 ASN A N 1
ATOM 906 C CA . ASN A 1 117 ? 0.380 -4.259 13.904 1.00 97.44 117 ASN A CA 1
ATOM 907 C C . ASN A 1 117 ? 0.296 -5.733 13.475 1.00 97.44 117 ASN A C 1
ATOM 909 O O . ASN A 1 117 ? 1.251 -6.488 13.642 1.00 97.44 117 ASN A O 1
ATOM 913 N N . ALA A 1 118 ? -0.819 -6.149 12.871 1.00 96.56 118 ALA A N 1
ATOM 914 C CA . ALA A 1 118 ? -0.953 -7.486 12.299 1.00 96.56 118 ALA A CA 1
ATOM 915 C C . ALA A 1 118 ? -1.833 -7.492 11.045 1.00 96.56 118 ALA A C 1
ATOM 917 O O . ALA A 1 118 ? -2.792 -6.730 10.936 1.00 96.56 118 ALA A O 1
ATOM 918 N N . VAL A 1 119 ? -1.528 -8.411 10.128 1.00 96.88 119 VAL A N 1
ATOM 919 C CA . VAL A 1 119 ? -2.382 -8.772 8.988 1.00 96.88 119 VAL A CA 1
ATOM 920 C C . VAL A 1 119 ? -2.869 -10.196 9.243 1.00 96.88 119 VAL A C 1
ATOM 922 O O . VAL A 1 119 ? -2.090 -11.143 9.160 1.00 96.88 119 VAL A O 1
ATOM 925 N N . GLY A 1 120 ? -4.130 -10.344 9.647 1.00 95.44 120 GLY A N 1
ATOM 926 C CA . GLY A 1 120 ? -4.717 -11.637 10.010 1.00 95.44 120 GLY A CA 1
ATOM 927 C C . GLY A 1 120 ? -5.214 -12.439 8.805 1.00 95.44 120 GLY A C 1
ATOM 928 O O . GLY A 1 120 ? -5.148 -13.666 8.806 1.00 95.44 120 GLY A O 1
ATOM 929 N N . SER A 1 121 ? -5.707 -11.755 7.772 1.00 96.81 121 SER A N 1
ATOM 930 C CA . SER A 1 121 ? -6.193 -12.346 6.520 1.00 96.81 121 SER A CA 1
ATOM 931 C C . SER A 1 121 ? -6.254 -11.279 5.421 1.00 96.81 121 SER A C 1
ATOM 933 O O . SER A 1 121 ? -5.900 -10.123 5.652 1.00 96.81 121 SER A O 1
ATOM 935 N N . ASP A 1 122 ? -6.757 -11.640 4.238 1.00 97.19 122 ASP A N 1
ATOM 936 C CA . ASP A 1 122 ? -7.052 -10.671 3.174 1.00 97.19 122 ASP A CA 1
ATOM 937 C C . ASP A 1 122 ? -8.046 -9.578 3.591 1.00 97.19 122 ASP A C 1
ATOM 939 O O . ASP A 1 122 ? -8.054 -8.513 2.980 1.00 97.19 122 ASP A O 1
ATOM 943 N N . THR A 1 123 ? -8.830 -9.813 4.649 1.00 97.00 123 THR A N 1
ATOM 944 C CA . THR A 1 123 ? -9.931 -8.960 5.122 1.00 97.00 123 THR A CA 1
ATOM 945 C C . THR A 1 123 ? -9.823 -8.575 6.598 1.00 97.00 123 THR A C 1
ATOM 947 O O . THR A 1 123 ? -10.775 -8.049 7.172 1.00 97.00 123 THR A O 1
ATOM 950 N N . SER A 1 124 ? -8.685 -8.822 7.250 1.00 96.69 124 SER A N 1
ATOM 951 C CA . SER A 1 124 ? -8.501 -8.503 8.668 1.00 96.69 124 SER A CA 1
ATOM 952 C C . SER A 1 124 ? -7.122 -7.917 8.937 1.00 96.69 124 SER A C 1
ATOM 954 O O . SER A 1 124 ? -6.103 -8.574 8.711 1.00 96.69 124 SER A O 1
ATOM 956 N N . ILE A 1 125 ? -7.104 -6.693 9.465 1.00 97.25 125 ILE A N 1
ATOM 957 C CA . ILE A 1 125 ? -5.908 -5.988 9.929 1.00 97.25 125 ILE A CA 1
ATOM 958 C C . ILE A 1 125 ? -6.146 -5.474 11.348 1.00 97.25 125 ILE A C 1
ATOM 960 O O . ILE A 1 125 ? -7.255 -5.081 11.711 1.00 97.25 125 ILE A O 1
ATOM 964 N N . THR A 1 126 ? -5.087 -5.442 12.151 1.00 96.94 126 THR A N 1
ATOM 965 C CA . THR A 1 126 ? -5.070 -4.706 13.416 1.00 96.94 126 THR A CA 1
ATOM 966 C C . THR A 1 126 ? -4.075 -3.557 13.356 1.00 96.94 126 THR A C 1
ATOM 968 O O . THR A 1 126 ? -2.963 -3.698 12.845 1.00 96.94 126 THR A O 1
ATOM 971 N N . LEU A 1 127 ? -4.482 -2.410 13.886 1.00 95.88 127 LEU A N 1
ATOM 972 C CA . LEU A 1 127 ? -3.663 -1.213 14.016 1.00 95.88 127 LEU A CA 1
ATOM 973 C C . LEU A 1 127 ? -2.861 -1.250 15.321 1.00 95.88 127 LEU A C 1
ATOM 975 O O . LEU A 1 127 ? -3.293 -1.835 16.315 1.00 95.88 127 LEU A O 1
ATOM 979 N N . ASP A 1 128 ? -1.700 -0.605 15.311 1.00 96.19 128 ASP A N 1
ATOM 980 C CA . ASP A 1 128 ? -0.838 -0.429 16.485 1.00 96.19 128 ASP A CA 1
ATOM 981 C C . ASP A 1 128 ? -1.397 0.621 17.459 1.00 96.19 128 ASP A C 1
ATOM 983 O O . ASP A 1 128 ? -1.270 0.501 18.676 1.00 96.19 128 ASP A O 1
ATOM 987 N N . SER A 1 129 ? -2.081 1.632 16.922 1.00 92.81 129 SER A N 1
ATOM 988 C CA . SER A 1 129 ? -2.739 2.690 17.682 1.00 92.81 129 SER A CA 1
ATOM 989 C C . SER A 1 129 ? -4.244 2.704 17.435 1.00 92.81 129 SER A C 1
ATOM 991 O O . SER A 1 129 ? -4.732 2.310 16.375 1.00 92.81 129 SER A O 1
ATOM 993 N N . SER A 1 130 ? -4.989 3.172 18.437 1.00 93.19 130 SER A N 1
ATOM 994 C CA . SER A 1 130 ? -6.434 3.364 18.332 1.00 93.19 130 SER A CA 1
ATOM 995 C C . SER A 1 130 ? -6.784 4.386 17.253 1.00 93.19 130 SER A C 1
ATOM 997 O O . SER A 1 130 ? -6.172 5.453 17.175 1.00 93.19 130 SER A O 1
ATOM 999 N N . TYR A 1 131 ? -7.822 4.085 16.479 1.00 91.75 131 TYR A N 1
ATOM 1000 C CA . TYR A 1 131 ? -8.465 5.016 15.570 1.00 91.75 131 TYR A CA 1
ATOM 1001 C C . TYR A 1 131 ? -8.996 6.229 16.338 1.00 91.75 131 TYR A C 1
ATOM 1003 O O . TYR A 1 131 ? -9.612 6.103 17.397 1.00 91.75 131 TYR A O 1
ATOM 1011 N N . THR A 1 132 ? -8.721 7.410 15.796 1.00 90.88 132 THR A N 1
ATOM 1012 C CA . THR A 1 132 ? -8.989 8.720 16.412 1.00 90.88 132 THR A CA 1
ATOM 1013 C C . THR A 1 132 ? -10.185 9.436 15.781 1.00 90.88 132 THR A C 1
ATOM 1015 O O . THR A 1 132 ? -10.500 10.558 16.178 1.00 90.88 132 THR A O 1
ATOM 1018 N N . GLY A 1 133 ? -10.858 8.813 14.807 1.00 87.12 133 GLY A N 1
ATOM 1019 C CA . GLY A 1 133 ? -12.048 9.379 14.178 1.00 87.12 133 GLY A CA 1
ATOM 1020 C C . GLY A 1 133 ? -13.250 9.447 15.119 1.00 87.12 133 GLY A C 1
ATOM 1021 O O . GLY A 1 133 ? -13.318 8.777 16.149 1.00 87.12 133 GLY A O 1
ATOM 1022 N N . THR A 1 134 ? -14.211 10.295 14.759 1.00 87.06 134 THR A N 1
ATOM 1023 C CA . THR A 1 134 ? -15.399 10.587 15.575 1.00 87.06 134 THR A CA 1
ATOM 1024 C C . THR A 1 134 ? -16.638 9.784 15.175 1.00 87.06 134 THR 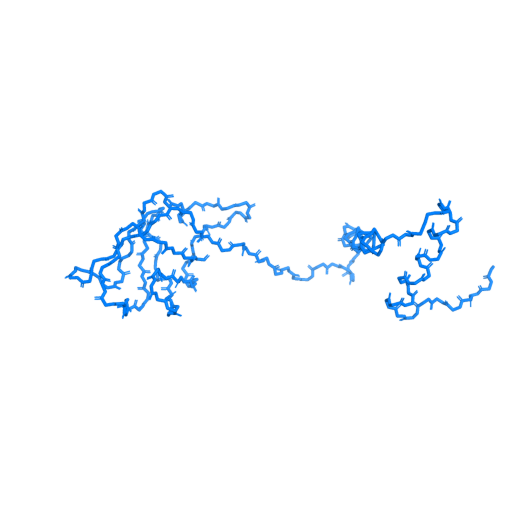A C 1
ATOM 1026 O O . THR A 1 134 ? -17.660 9.879 15.854 1.00 87.06 134 THR A O 1
ATOM 1029 N N . SER A 1 135 ? -16.563 8.998 14.101 1.00 90.88 135 SER A N 1
ATOM 1030 C CA . SER A 1 135 ? -17.631 8.123 13.613 1.00 90.88 135 SER A CA 1
ATOM 1031 C C . SER A 1 135 ? -17.095 6.739 13.261 1.00 90.88 135 SER A C 1
ATOM 1033 O O . SER A 1 135 ? -15.904 6.578 12.996 1.00 90.88 135 SER A O 1
ATOM 1035 N N . ASP A 1 136 ? -17.990 5.752 13.235 1.00 92.38 136 ASP A N 1
ATOM 1036 C CA . ASP A 1 136 ? -17.686 4.435 12.679 1.00 92.38 136 ASP A CA 1
ATOM 1037 C C . ASP A 1 136 ? -17.296 4.548 11.200 1.00 92.38 136 ASP A C 1
ATOM 1039 O O . ASP A 1 136 ? -17.780 5.431 10.485 1.00 92.38 136 ASP A O 1
ATOM 1043 N N . LEU A 1 137 ? -16.453 3.619 10.757 1.00 93.81 137 LEU A N 1
ATOM 1044 C CA . LEU A 1 137 ? -16.180 3.365 9.349 1.00 93.81 137 LEU A CA 1
ATOM 1045 C C . LEU A 1 137 ? -17.043 2.187 8.893 1.00 93.81 137 LEU A C 1
ATOM 1047 O O . LEU A 1 137 ? -17.111 1.161 9.576 1.00 93.81 137 LEU A O 1
ATOM 1051 N N . SER A 1 138 ? -17.705 2.315 7.751 1.00 94.25 138 SER A N 1
ATOM 1052 C CA . SER A 1 138 ? -18.680 1.351 7.247 1.00 94.25 138 SER A CA 1
ATOM 1053 C C . SER A 1 138 ? -18.716 1.336 5.719 1.00 94.25 138 SER A C 1
ATOM 1055 O O . SER A 1 138 ? -19.628 1.883 5.098 1.00 94.25 138 SER A O 1
ATOM 1057 N N . GLY A 1 139 ? -17.764 0.629 5.111 1.00 93.56 139 GLY A N 1
ATOM 1058 C CA . GLY A 1 139 ? -17.626 0.572 3.655 1.00 93.56 139 GLY A CA 1
ATOM 1059 C C . GLY A 1 139 ? -16.854 1.766 3.102 1.00 93.56 139 GLY A C 1
ATOM 1060 O O . GLY A 1 139 ? -17.102 2.188 1.977 1.00 93.56 139 GLY A O 1
ATOM 1061 N N . ASP A 1 140 ? -15.935 2.298 3.901 1.00 95.44 140 ASP A N 1
ATOM 1062 C CA . ASP A 1 140 ? -15.169 3.490 3.579 1.00 95.44 140 ASP A CA 1
ATOM 1063 C C . ASP A 1 140 ? -13.860 3.182 2.845 1.00 95.44 140 ASP A C 1
ATOM 1065 O O . ASP A 1 140 ? -13.341 2.061 2.873 1.00 95.44 140 ASP A O 1
ATOM 1069 N N . ASP A 1 141 ? -13.313 4.218 2.214 1.00 94.88 141 ASP A N 1
ATOM 1070 C CA . ASP A 1 141 ? -12.032 4.170 1.519 1.00 94.88 141 ASP A CA 1
ATOM 1071 C C . ASP A 1 141 ? -10.841 4.117 2.489 1.00 94.88 141 ASP A C 1
ATOM 1073 O O . ASP A 1 141 ? -10.911 4.461 3.673 1.00 94.88 141 ASP A O 1
ATOM 1077 N N . TYR A 1 142 ? -9.693 3.702 1.965 1.00 95.12 142 TYR A N 1
ATOM 1078 C CA . TYR A 1 142 ? -8.444 3.675 2.712 1.00 95.12 142 TYR A CA 1
ATOM 1079 C C . TYR A 1 142 ? -7.240 3.675 1.773 1.00 95.12 142 TYR A C 1
ATOM 1081 O O . TYR A 1 142 ? -7.361 3.575 0.550 1.00 95.12 142 TYR A O 1
ATOM 1089 N N . THR A 1 143 ? -6.050 3.793 2.348 1.00 94.69 143 THR A N 1
ATOM 1090 C CA . THR A 1 143 ? -4.793 3.670 1.613 1.00 94.69 143 THR A CA 1
ATOM 1091 C C . THR A 1 143 ? -3.740 2.990 2.478 1.00 94.69 143 THR A C 1
ATOM 1093 O O . THR A 1 143 ? -3.561 3.384 3.631 1.00 94.69 143 THR A O 1
ATOM 1096 N N . VAL A 1 144 ? -3.057 1.984 1.924 1.00 91.31 144 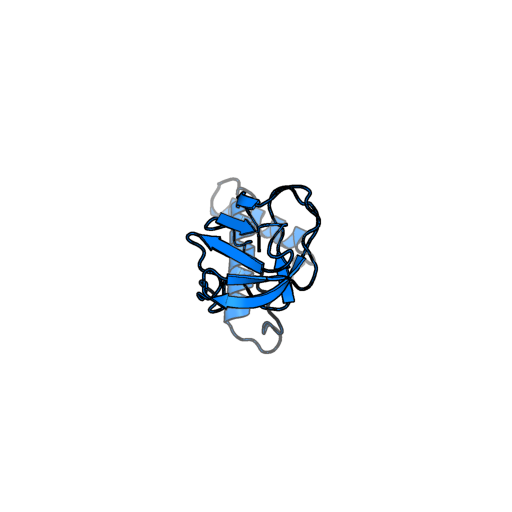VAL A N 1
ATOM 1097 C CA . VAL A 1 144 ? -1.906 1.269 2.519 1.00 91.31 144 VAL A CA 1
ATOM 1098 C C . VAL A 1 144 ? -0.662 1.468 1.662 1.00 91.31 144 VAL A C 1
ATOM 1100 O O . VAL A 1 144 ? -0.811 1.456 0.419 1.00 91.31 144 VAL A O 1
#

Organism: NCBI:txid412755

pLDDT: mean 82.44, std 13.81, range [32.88, 97.44]

Secondary structure (DSSP, 8-state):
--------SHHHHHHHHHHHHHHHH-S---HHHHHHHHHHHHHHHHHTT-TTTS-S-----PPPP--SEEEE-TTT-SSEEEEES--TTSB-TTSSBSS-TT-EEEETT--PEEEEEEEEETTEEEESS----SS-EEEE-EE-

Radius of gyration: 24.7 Å; chains: 1; bounding box: 60×31×60 Å

Sequence (144 aa):
MAAGDAPSTLTELRTDFLEKLKEVTGVSAVNTIVNRFLNQANQDFHQERWWWAERRAVIITDNPYTTGTIALTLATSLTAVTGTDTLWNTANNFGRNNAIVGHKMILAGSNDTYLINAVGSDTSITLDSSYTGTSDLSGDDYTV

Foldseek 3Di:
DDCDDDPPDPVSVLVVVQVVCCVVPVDNDDSVVSVVVVVVVLVVQCVVPDVVSDPPDDDDDDDKDKAFFWWDAPVPFQWKIFTDRAQQQDQDPVRDGNHDAQDWKFWPPDPDIWGFHDDPGSTITTTPDGHPDPGIGDRGIMID